Protein AF-A0A930GYP8-F1 (afdb_monomer_lite)

pLDDT: mean 80.79, std 9.05, range [52.22, 91.19]

Radius of gyration: 14.8 Å; chains: 1; bounding box: 35×13×43 Å

Structure (mmCIF, N/CA/C/O backbone):
data_AF-A0A930GYP8-F1
#
_entry.id   AF-A0A930GYP8-F1
#
loop_
_atom_site.group_PDB
_atom_site.id
_atom_site.type_symbol
_atom_site.label_atom_id
_atom_site.label_alt_id
_atom_site.label_comp_id
_atom_site.label_asym_id
_atom_site.label_entity_id
_atom_site.label_seq_id
_atom_site.pdbx_PDB_ins_code
_atom_site.Cartn_x
_atom_site.Cartn_y
_atom_site.Cartn_z
_atom_site.occupancy
_atom_site.B_iso_or_equiv
_atom_site.auth_seq_id
_atom_site.auth_comp_id
_atom_site.auth_asym_id
_atom_site.auth_atom_id
_atom_site.pdbx_PDB_model_num
ATOM 1 N N . MET A 1 1 ? -18.276 4.170 13.779 1.00 63.50 1 MET A N 1
ATOM 2 C CA . MET A 1 1 ? -17.517 4.916 12.750 1.00 63.50 1 MET A CA 1
ATOM 3 C C . MET A 1 1 ? -17.691 4.464 11.273 1.00 63.50 1 MET A C 1
ATOM 5 O O . MET A 1 1 ? -16.748 4.556 10.489 1.00 63.50 1 MET A O 1
ATOM 9 N N . ARG A 1 2 ? -18.908 4.153 10.781 1.00 69.19 2 ARG A N 1
ATOM 10 C CA . ARG A 1 2 ? -19.103 3.576 9.420 1.00 69.19 2 ARG A CA 1
ATOM 11 C C . ARG A 1 2 ? -18.466 4.336 8.244 1.00 69.19 2 ARG A C 1
ATOM 13 O O . ARG A 1 2 ? -17.977 3.714 7.311 1.00 69.19 2 ARG A O 1
ATOM 20 N N . ARG A 1 3 ? -18.478 5.676 8.252 1.00 74.94 3 ARG A N 1
ATOM 21 C CA . ARG A 1 3 ? -17.882 6.479 7.161 1.00 74.94 3 ARG A CA 1
ATOM 22 C C . ARG A 1 3 ? -16.353 6.408 7.142 1.00 74.94 3 ARG A C 1
ATOM 24 O O . ARG A 1 3 ? -15.771 6.427 6.063 1.00 74.94 3 ARG A O 1
ATOM 31 N N . LEU A 1 4 ? -15.723 6.318 8.315 1.00 78.06 4 LEU A N 1
ATOM 32 C CA . LEU A 1 4 ? -14.270 6.205 8.443 1.00 78.06 4 LEU A CA 1
ATOM 33 C C . LEU A 1 4 ? -13.802 4.818 7.988 1.00 78.06 4 LEU A C 1
ATOM 35 O O . LEU A 1 4 ? -12.870 4.724 7.198 1.00 78.06 4 LEU A O 1
ATOM 39 N N . GLU A 1 5 ? -14.507 3.761 8.404 1.00 78.69 5 GLU A N 1
ATOM 40 C CA . GLU A 1 5 ? -14.236 2.383 7.974 1.00 78.69 5 GLU A CA 1
ATOM 41 C C . GLU A 1 5 ? -14.362 2.227 6.456 1.00 78.69 5 GLU A C 1
ATOM 43 O O . GLU A 1 5 ? -13.467 1.680 5.820 1.00 78.69 5 GLU A O 1
ATOM 48 N N . ILE A 1 6 ? -15.422 2.774 5.848 1.00 85.12 6 ILE A N 1
ATOM 49 C CA . ILE A 1 6 ? -15.606 2.750 4.387 1.00 85.12 6 ILE A CA 1
ATOM 50 C C . ILE A 1 6 ? -14.500 3.543 3.677 1.00 85.12 6 ILE A C 1
ATOM 52 O O . ILE A 1 6 ? -13.990 3.098 2.648 1.00 85.12 6 ILE A O 1
ATOM 56 N N . GLY A 1 7 ? -14.105 4.697 4.223 1.00 84.62 7 GLY A N 1
ATOM 57 C CA . GLY A 1 7 ? -13.009 5.501 3.679 1.00 84.62 7 GLY A CA 1
ATOM 58 C C . GLY A 1 7 ? -11.672 4.758 3.705 1.00 84.62 7 GLY A C 1
ATOM 59 O O . GLY A 1 7 ? -10.966 4.726 2.700 1.00 84.62 7 GLY A O 1
ATOM 60 N N . IL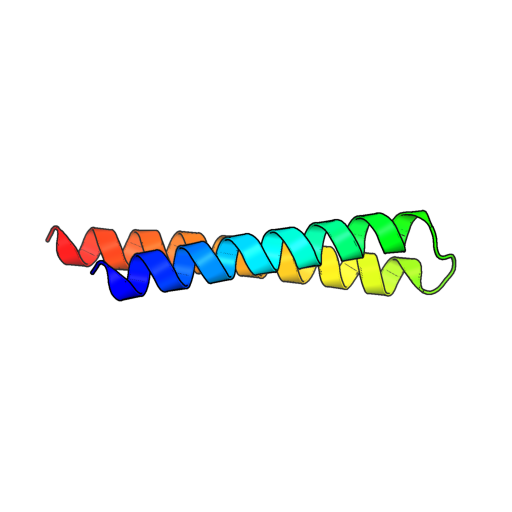E A 1 8 ? -11.354 4.100 4.820 1.00 86.38 8 ILE A N 1
ATOM 61 C CA . ILE A 1 8 ? -10.126 3.314 4.990 1.00 86.38 8 ILE A CA 1
ATOM 62 C C . ILE A 1 8 ? -10.143 2.047 4.128 1.00 86.38 8 ILE A C 1
ATOM 64 O O . ILE A 1 8 ? -9.119 1.697 3.539 1.00 86.38 8 ILE A O 1
ATOM 68 N N . LEU A 1 9 ? -11.299 1.393 3.996 1.00 86.19 9 LEU A N 1
ATOM 69 C CA . LEU A 1 9 ? -11.486 0.254 3.100 1.00 86.19 9 LEU A CA 1
ATOM 70 C C . LEU A 1 9 ? -11.229 0.668 1.643 1.00 86.19 9 LEU A C 1
ATOM 72 O O . LEU A 1 9 ? -10.451 0.024 0.942 1.00 86.19 9 LEU A O 1
ATOM 76 N N . GLY A 1 10 ? -11.820 1.783 1.202 1.00 88.00 10 GLY A N 1
ATOM 77 C CA . GLY A 1 10 ? -11.602 2.334 -0.136 1.00 88.00 10 GLY A CA 1
ATOM 78 C C . GLY A 1 10 ? -10.143 2.726 -0.381 1.00 88.00 10 GLY A C 1
ATOM 79 O O . GLY A 1 10 ? -9.580 2.396 -1.424 1.00 88.00 10 GLY A O 1
ATOM 80 N N . PHE A 1 11 ? -9.502 3.362 0.602 1.00 88.19 11 PHE A N 1
ATOM 81 C CA . PHE A 1 11 ? -8.087 3.728 0.530 1.00 88.19 11 PHE A CA 1
ATOM 82 C C . PHE A 1 11 ? -7.171 2.498 0.460 1.00 88.19 11 PHE A C 1
ATOM 84 O O . PHE A 1 11 ? -6.246 2.459 -0.348 1.00 88.19 11 PHE A O 1
ATOM 91 N N . SER A 1 12 ? -7.478 1.458 1.239 1.00 86.44 12 SER A N 1
ATOM 92 C CA . SER A 1 12 ? -6.751 0.185 1.227 1.00 86.44 12 SER A CA 1
ATOM 93 C C . SER A 1 12 ? -6.848 -0.529 -0.119 1.00 86.44 12 SER A C 1
ATOM 95 O O . SER A 1 12 ? -5.853 -1.078 -0.589 1.00 86.44 12 SER A O 1
ATOM 97 N N . ILE A 1 13 ? -8.025 -0.516 -0.754 1.00 89.88 13 ILE A N 1
ATOM 98 C CA . ILE A 1 13 ? -8.225 -1.088 -2.092 1.00 89.88 13 ILE A CA 1
ATOM 99 C C . ILE A 1 13 ? -7.421 -0.293 -3.127 1.00 89.88 13 ILE A C 1
ATOM 101 O O . ILE A 1 13 ? -6.720 -0.885 -3.946 1.00 89.88 13 ILE A O 1
ATOM 105 N N . LEU A 1 14 ? -7.465 1.041 -3.070 1.00 91.19 14 LEU A N 1
ATOM 106 C CA . LEU A 1 14 ? -6.712 1.902 -3.982 1.00 91.19 14 LEU A CA 1
ATOM 107 C C . LEU A 1 14 ? -5.200 1.641 -3.896 1.00 91.19 14 LEU A C 1
ATOM 109 O O . LEU A 1 14 ? -4.540 1.464 -4.919 1.00 91.19 14 LEU A O 1
ATOM 113 N N . LEU A 1 15 ? -4.655 1.570 -2.682 1.00 89.00 15 LEU A N 1
ATOM 114 C CA . LEU A 1 15 ? -3.243 1.269 -2.452 1.00 89.00 15 LEU A CA 1
ATOM 115 C C . LEU A 1 15 ? -2.851 -0.129 -2.945 1.00 89.00 15 LEU A C 1
ATOM 117 O O . LEU A 1 15 ? -1.764 -0.290 -3.502 1.00 89.00 15 LEU A O 1
ATOM 121 N N . LEU A 1 16 ? -3.733 -1.124 -2.818 1.00 88.00 16 LEU A N 1
ATOM 122 C CA . LEU A 1 16 ? -3.542 -2.456 -3.401 1.00 88.00 16 LEU A CA 1
ATOM 123 C C . LEU A 1 16 ? -3.428 -2.401 -4.930 1.0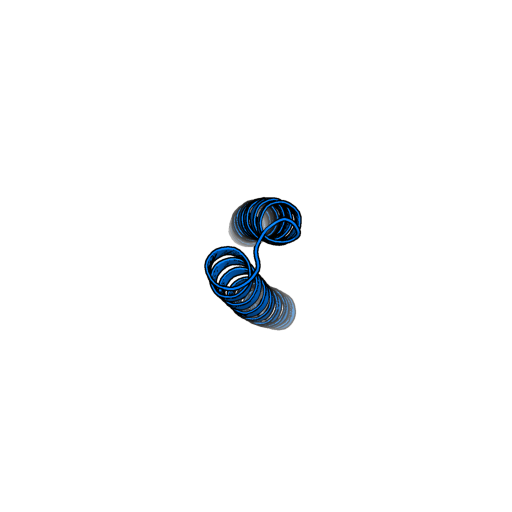0 88.00 16 LEU A C 1
ATOM 125 O O . LEU A 1 16 ? -2.506 -2.990 -5.494 1.00 88.00 16 LEU A O 1
ATOM 129 N N 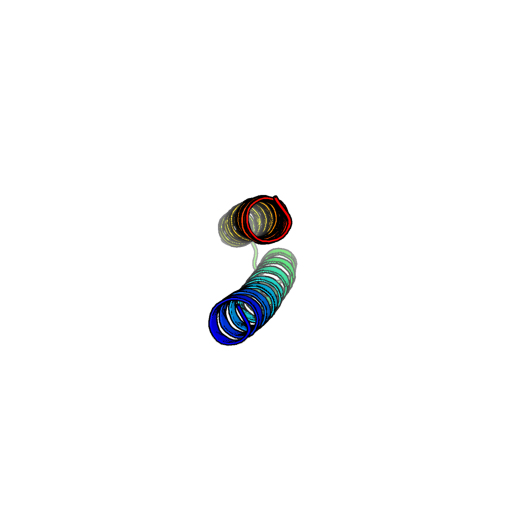. PHE A 1 17 ? -4.305 -1.646 -5.598 1.00 88.7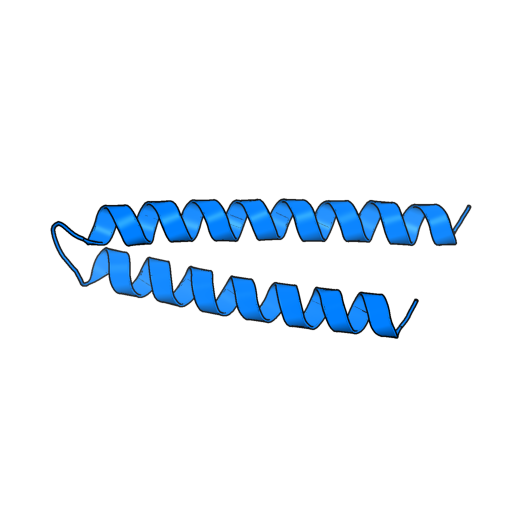5 17 PHE A N 1
ATOM 130 C CA . PHE A 1 17 ? -4.240 -1.442 -7.049 1.00 88.75 17 PHE A CA 1
ATOM 131 C C . PHE A 1 17 ? -2.951 -0.735 -7.480 1.00 88.75 17 PHE A C 1
ATOM 133 O O . PHE A 1 17 ? -2.308 -1.168 -8.437 1.00 88.75 17 PHE A O 1
ATOM 140 N N . ILE A 1 18 ? -2.540 0.315 -6.762 1.00 86.94 18 ILE A N 1
ATOM 141 C CA . ILE A 1 18 ? -1.288 1.039 -7.030 1.00 86.94 18 ILE A CA 1
ATOM 142 C C . ILE A 1 18 ? -0.090 0.102 -6.866 1.00 86.94 18 ILE A C 1
ATOM 144 O O . ILE A 1 18 ? 0.762 0.030 -7.748 1.00 86.94 18 ILE A O 1
ATOM 148 N N . THR A 1 19 ? -0.054 -0.664 -5.776 1.00 86.56 19 THR A N 1
ATOM 149 C CA . THR A 1 19 ? 1.020 -1.623 -5.495 1.00 86.56 19 THR A CA 1
ATOM 150 C C . THR A 1 19 ? 1.100 -2.681 -6.595 1.00 86.56 19 THR A C 1
ATOM 152 O O . THR A 1 19 ? 2.170 -2.901 -7.156 1.00 86.56 19 THR A O 1
ATOM 155 N N . GLY A 1 20 ? -0.031 -3.283 -6.976 1.00 84.38 20 GLY A N 1
ATOM 156 C CA . GLY A 1 20 ? -0.089 -4.272 -8.053 1.00 84.38 20 GLY A CA 1
ATOM 157 C C . GLY A 1 20 ? 0.358 -3.711 -9.406 1.00 84.38 20 GLY A C 1
ATOM 158 O O . GLY A 1 20 ? 1.121 -4.359 -10.124 1.00 84.38 20 GLY A O 1
ATOM 159 N N . TYR A 1 21 ? -0.043 -2.480 -9.734 1.00 85.12 21 TYR A N 1
ATOM 160 C CA . TYR A 1 21 ? 0.394 -1.792 -10.948 1.00 85.12 21 TYR A CA 1
ATOM 161 C C . TYR A 1 21 ? 1.903 -1.517 -10.940 1.00 85.12 21 TYR A C 1
ATOM 163 O O . TYR A 1 21 ? 2.586 -1.781 -11.930 1.00 85.12 21 TYR A O 1
ATOM 171 N N . CYS A 1 22 ? 2.441 -1.036 -9.818 1.00 82.19 22 CYS A N 1
ATOM 172 C CA . CYS A 1 22 ? 3.866 -0.784 -9.646 1.00 82.19 22 CYS A CA 1
ATOM 173 C C . CYS A 1 22 ? 4.691 -2.073 -9.758 1.00 82.19 22 CYS A C 1
ATOM 175 O O . CYS A 1 22 ? 5.680 -2.090 -10.486 1.00 82.19 22 CYS A O 1
ATOM 177 N N . ILE A 1 23 ? 4.263 -3.170 -9.128 1.00 79.75 23 ILE A N 1
ATOM 178 C CA . ILE A 1 23 ? 4.933 -4.473 -9.251 1.00 79.75 23 ILE A CA 1
ATOM 179 C C . ILE A 1 23 ? 4.902 -4.952 -10.707 1.00 79.75 23 ILE A C 1
ATOM 181 O O . ILE A 1 23 ? 5.946 -5.284 -11.264 1.00 79.75 23 ILE A O 1
ATOM 185 N N . GLY A 1 24 ? 3.734 -4.920 -11.356 1.00 81.12 24 GLY A N 1
ATOM 186 C CA . GLY A 1 24 ? 3.595 -5.336 -12.753 1.00 81.12 24 GLY A CA 1
ATOM 187 C C . GLY A 1 24 ? 4.458 -4.511 -13.713 1.00 81.12 24 GLY A C 1
ATOM 188 O O . GLY A 1 24 ? 5.090 -5.057 -14.615 1.00 81.12 24 GLY A O 1
ATOM 189 N N . LYS A 1 25 ? 4.549 -3.194 -13.500 1.00 78.00 25 LYS A N 1
ATOM 190 C CA . LYS A 1 25 ? 5.418 -2.310 -14.291 1.00 78.00 25 LYS A CA 1
ATOM 191 C C . LYS A 1 25 ? 6.903 -2.513 -13.992 1.00 78.00 25 LYS A C 1
ATOM 193 O O . LYS A 1 25 ? 7.702 -2.402 -14.916 1.00 78.00 25 LYS A O 1
ATOM 198 N N . SER A 1 26 ? 7.262 -2.833 -12.750 1.00 72.19 26 SER A N 1
ATOM 199 C CA . SER A 1 26 ? 8.646 -3.094 -12.336 1.00 72.19 26 SER A CA 1
ATOM 200 C C . SER A 1 26 ? 9.245 -4.316 -13.044 1.00 72.19 26 SER A C 1
ATOM 202 O O . SER A 1 26 ? 10.398 -4.273 -13.456 1.00 72.19 26 SER A O 1
ATOM 204 N N . VAL A 1 27 ? 8.447 -5.366 -13.273 1.00 70.50 27 VAL A N 1
ATOM 205 C CA . VAL A 1 27 ? 8.884 -6.583 -13.988 1.00 70.50 27 VAL A CA 1
ATOM 206 C C . VAL A 1 27 ? 9.015 -6.359 -15.503 1.00 70.50 27 VAL A C 1
ATOM 208 O O . VAL A 1 27 ? 9.835 -7.000 -16.155 1.00 70.50 27 VAL A O 1
ATOM 211 N N . CYS A 1 28 ? 8.229 -5.442 -16.074 1.00 66.44 28 CYS A N 1
ATOM 212 C CA . CYS A 1 28 ? 8.131 -5.251 -17.526 1.00 66.44 28 CYS A CA 1
ATOM 213 C C . CYS A 1 28 ? 8.971 -4.089 -18.088 1.00 66.44 28 CYS A C 1
ATOM 215 O O . CYS A 1 28 ? 9.102 -3.976 -19.305 1.00 66.44 28 CYS A O 1
ATOM 217 N N . ILE A 1 29 ? 9.499 -3.189 -17.251 1.00 67.06 29 ILE A N 1
ATOM 218 C CA . ILE A 1 29 ? 10.220 -1.985 -17.691 1.00 67.06 29 ILE A CA 1
ATOM 219 C C . ILE A 1 29 ? 11.625 -2.000 -17.087 1.00 67.06 29 ILE A C 1
ATOM 221 O O . ILE A 1 29 ? 11.737 -2.025 -15.872 1.00 67.06 29 ILE A O 1
ATOM 225 N N . GLY A 1 30 ? 12.666 -1.934 -17.935 1.00 68.44 30 GLY A N 1
ATOM 226 C CA . GLY A 1 30 ? 14.098 -1.968 -17.579 1.00 68.44 30 GLY A CA 1
ATOM 227 C C . GLY A 1 30 ? 14.562 -0.914 -16.546 1.00 68.44 30 GLY A C 1
ATOM 228 O O . GLY A 1 30 ? 14.148 -0.969 -15.401 1.00 68.44 30 GLY A O 1
ATOM 229 N N . PRO A 1 31 ? 15.437 0.061 -16.854 1.00 62.41 31 PRO A N 1
ATOM 230 C CA . PRO A 1 31 ? 16.059 0.936 -15.837 1.00 62.41 31 PRO A CA 1
ATOM 231 C C . PRO A 1 31 ? 15.084 1.802 -15.003 1.00 62.41 31 PRO A C 1
ATOM 233 O O . PRO A 1 31 ? 15.465 2.329 -13.963 1.00 62.41 31 PRO A O 1
ATOM 236 N N . VAL A 1 32 ? 13.818 1.927 -15.419 1.00 70.50 32 VAL A N 1
ATOM 237 C CA . VAL A 1 32 ? 12.741 2.605 -14.663 1.00 70.50 32 VAL A CA 1
ATOM 238 C C . VAL A 1 32 ? 12.078 1.664 -13.637 1.00 70.50 32 VAL A C 1
ATOM 240 O O . VAL A 1 32 ? 11.378 2.113 -12.730 1.00 70.50 32 VAL A O 1
ATOM 243 N N . GLY A 1 33 ? 12.310 0.352 -13.735 1.00 72.75 33 GLY A N 1
ATOM 244 C CA . GLY A 1 33 ? 11.723 -0.671 -12.873 1.00 72.75 33 GLY A CA 1
ATOM 245 C C . GLY A 1 33 ? 12.042 -0.494 -11.388 1.00 72.75 33 GLY A C 1
ATOM 246 O O . GLY A 1 33 ? 11.185 -0.798 -10.558 1.00 72.75 33 GLY A O 1
ATOM 247 N N . GLU A 1 34 ? 13.200 0.081 -11.041 1.00 78.56 34 GLU A N 1
ATOM 248 C CA . GLU A 1 34 ? 13.574 0.342 -9.642 1.00 78.56 34 GLU A CA 1
ATOM 249 C C . GLU A 1 34 ? 12.739 1.470 -9.015 1.00 78.56 34 GLU A C 1
ATOM 251 O O . GLU A 1 34 ? 12.383 1.395 -7.841 1.00 78.56 34 GLU A O 1
ATOM 256 N N . GLN A 1 35 ? 12.324 2.477 -9.796 1.00 79.38 35 GLN A N 1
ATOM 257 C CA . GLN A 1 35 ? 11.411 3.519 -9.308 1.00 79.38 35 GLN A CA 1
ATOM 258 C C . GLN A 1 35 ? 10.028 2.939 -9.005 1.00 79.38 35 GLN A C 1
ATOM 260 O O . GLN A 1 35 ? 9.434 3.253 -7.975 1.00 79.38 35 GLN A O 1
ATOM 265 N N . TYR A 1 36 ? 9.536 2.042 -9.862 1.00 81.38 36 TYR A N 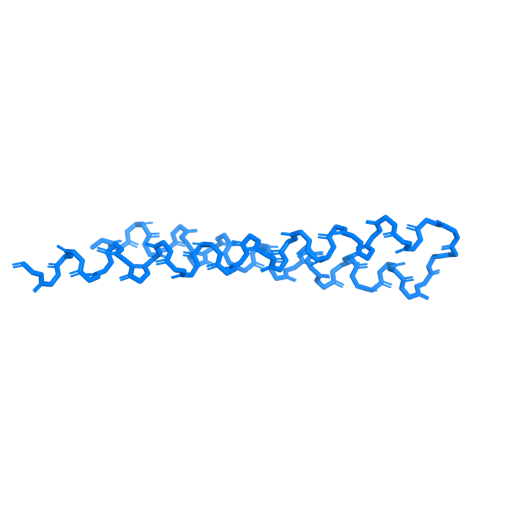1
ATOM 266 C CA . TYR A 1 36 ? 8.292 1.318 -9.608 1.00 81.38 36 TYR A CA 1
ATOM 267 C C . TYR A 1 36 ? 8.417 0.359 -8.416 1.00 81.38 36 TYR A C 1
ATOM 269 O O . TYR A 1 36 ? 7.464 0.209 -7.653 1.00 81.38 36 TYR A O 1
ATOM 277 N N . ARG A 1 37 ? 9.595 -0.234 -8.196 1.00 78.31 37 ARG A N 1
ATOM 278 C CA . ARG A 1 37 ? 9.872 -1.086 -7.032 1.00 78.31 37 ARG A CA 1
ATOM 279 C C . ARG A 1 37 ? 9.849 -0.294 -5.725 1.00 78.31 37 ARG A C 1
ATOM 281 O O . ARG A 1 37 ? 9.197 -0.705 -4.768 1.00 78.31 37 ARG A O 1
ATOM 288 N N . LEU A 1 38 ? 10.490 0.874 -5.704 1.00 84.75 38 LEU A N 1
ATOM 289 C CA . LEU A 1 38 ? 10.458 1.800 -4.568 1.00 84.75 38 LEU A CA 1
ATOM 290 C C . LEU A 1 38 ? 9.045 2.332 -4.307 1.00 84.75 38 LEU A C 1
ATOM 292 O O . LEU A 1 38 ? 8.608 2.365 -3.158 1.00 84.75 38 LEU A O 1
ATOM 296 N N . ALA A 1 39 ? 8.304 2.682 -5.361 1.00 85.25 39 ALA A N 1
ATOM 297 C CA . ALA A 1 39 ? 6.908 3.097 -5.244 1.00 85.25 39 ALA A CA 1
ATOM 298 C C . ALA A 1 39 ? 6.025 1.984 -4.655 1.00 85.25 39 ALA A C 1
ATOM 300 O O . ALA A 1 39 ? 5.205 2.261 -3.785 1.00 85.25 39 ALA A O 1
ATOM 301 N N . SER A 1 40 ? 6.244 0.726 -5.060 1.00 85.06 40 SER A N 1
ATOM 302 C CA . SER A 1 40 ? 5.557 -0.439 -4.489 1.00 85.06 40 SER A CA 1
ATOM 303 C C . SER A 1 40 ? 5.885 -0.661 -3.008 1.00 85.06 40 SER A C 1
ATOM 305 O O . SER A 1 40 ? 5.023 -1.087 -2.243 1.00 85.06 40 SER A O 1
ATOM 307 N N . LEU A 1 41 ? 7.129 -0.424 -2.591 1.00 86.88 41 LEU A N 1
ATOM 308 C CA . LEU A 1 41 ? 7.520 -0.517 -1.183 1.00 86.88 41 LEU A CA 1
ATOM 309 C C . LEU A 1 41 ? 6.870 0.596 -0.354 1.00 86.88 41 LEU A C 1
ATOM 311 O O . LEU A 1 41 ? 6.341 0.335 0.725 1.00 86.88 41 LEU A O 1
ATOM 315 N N . ALA A 1 42 ? 6.860 1.822 -0.878 1.00 89.06 42 ALA A N 1
ATOM 316 C CA . ALA A 1 42 ? 6.231 2.965 -0.227 1.00 89.06 42 ALA A CA 1
ATOM 317 C C . ALA A 1 42 ? 4.712 2.782 -0.077 1.00 89.06 42 ALA A C 1
ATOM 319 O O . ALA A 1 42 ? 4.162 3.069 0.987 1.00 89.06 42 ALA A O 1
ATOM 320 N N . SER A 1 43 ? 4.030 2.260 -1.102 1.00 89.00 43 SER A N 1
ATOM 321 C CA . SER A 1 43 ? 2.595 1.965 -1.034 1.00 89.00 43 SER A CA 1
ATOM 322 C C . SER A 1 43 ? 2.282 0.843 -0.039 1.00 89.00 43 SER A C 1
ATOM 324 O O . SER A 1 43 ? 1.323 0.955 0.722 1.00 89.00 43 SER A O 1
ATOM 326 N N . GLY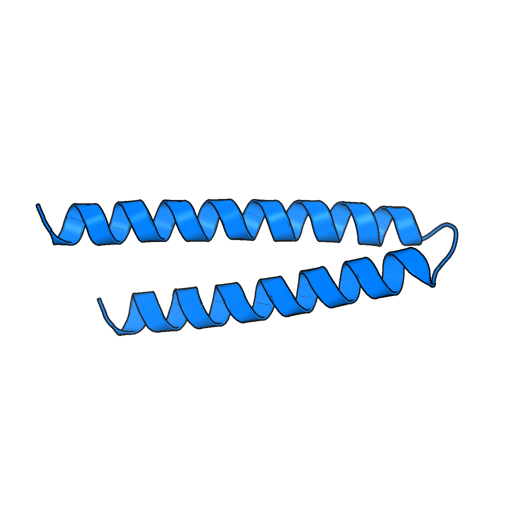 A 1 44 ? 3.124 -0.193 0.030 1.00 86.25 44 GLY A N 1
ATOM 327 C CA . GLY A 1 44 ? 3.019 -1.243 1.047 1.00 86.25 44 GLY A CA 1
ATOM 328 C C . GLY A 1 44 ? 3.200 -0.708 2.472 1.00 86.25 44 GLY A C 1
ATOM 329 O O . GLY A 1 44 ? 2.436 -1.056 3.369 1.00 86.25 44 GLY A O 1
ATOM 330 N N . PHE A 1 45 ? 4.157 0.198 2.683 1.00 90.25 45 PHE A N 1
ATOM 331 C CA . PHE A 1 45 ? 4.350 0.857 3.976 1.00 90.25 45 PHE A CA 1
ATOM 332 C C . PHE A 1 45 ? 3.144 1.722 4.375 1.00 90.25 45 PHE A C 1
ATOM 334 O O . PHE A 1 45 ? 2.677 1.654 5.513 1.00 90.25 45 PHE A O 1
ATOM 341 N N . LEU A 1 46 ? 2.583 2.481 3.428 1.00 89.94 46 LEU A N 1
ATOM 342 C CA . LEU A 1 46 ? 1.349 3.243 3.637 1.00 89.94 46 LEU A CA 1
ATOM 343 C C . LEU A 1 46 ? 0.175 2.338 4.034 1.00 89.94 46 LEU A C 1
ATOM 345 O O . LEU A 1 46 ? -0.588 2.699 4.928 1.00 89.94 46 LEU A O 1
ATOM 349 N N . GLN A 1 47 ? 0.067 1.146 3.441 1.00 89.38 47 GLN A N 1
ATOM 350 C CA . GLN A 1 47 ? -0.958 0.165 3.805 1.00 89.38 47 GLN A CA 1
ATOM 351 C C . GLN A 1 47 ? -0.851 -0.253 5.277 1.00 89.38 47 GLN A C 1
ATOM 353 O O . GLN A 1 47 ? -1.861 -0.336 5.980 1.00 89.38 47 GLN A O 1
ATOM 358 N N . ILE A 1 48 ? 0.372 -0.484 5.763 1.00 88.94 48 ILE A N 1
ATOM 359 C CA . ILE A 1 48 ? 0.623 -0.843 7.164 1.00 88.94 48 ILE A CA 1
ATOM 360 C C . ILE A 1 48 ? 0.207 0.305 8.087 1.00 88.94 48 ILE A C 1
ATOM 362 O O . ILE A 1 48 ? -0.519 0.072 9.052 1.00 88.94 48 ILE A O 1
ATOM 366 N N . LEU A 1 49 ? 0.598 1.545 7.775 1.00 89.69 49 LEU A N 1
ATOM 367 C CA . LEU A 1 49 ? 0.231 2.717 8.578 1.00 89.69 49 LEU A CA 1
ATOM 368 C C . LEU A 1 49 ? -1.284 2.902 8.684 1.00 89.69 49 LEU A C 1
ATOM 370 O O . LEU A 1 49 ? -1.805 3.136 9.773 1.00 89.69 49 LEU A O 1
ATOM 374 N N . VAL A 1 50 ? -1.995 2.764 7.566 1.00 88.38 50 VAL A N 1
ATOM 375 C CA . VAL A 1 50 ? -3.460 2.853 7.518 1.00 88.38 50 VAL A CA 1
ATOM 376 C C . VAL A 1 50 ? -4.104 1.757 8.362 1.00 88.38 50 VAL A C 1
ATOM 378 O O . VAL A 1 50 ? -5.038 2.029 9.112 1.00 88.38 50 VAL A O 1
ATOM 381 N N . THR A 1 51 ? -3.583 0.533 8.278 1.00 87.31 51 THR A N 1
ATOM 382 C CA . THR A 1 51 ? -4.104 -0.619 9.026 1.00 87.31 51 THR A CA 1
ATOM 383 C C . THR A 1 51 ? -3.911 -0.438 10.532 1.00 87.31 51 THR A C 1
ATOM 385 O O . THR A 1 51 ? -4.850 -0.626 11.302 1.00 87.31 51 THR A O 1
ATOM 388 N N . VAL A 1 52 ? -2.721 -0.009 10.964 1.00 88.69 52 VAL A N 1
ATOM 389 C CA . VAL A 1 52 ? -2.431 0.280 12.378 1.00 88.69 52 VAL A CA 1
ATOM 390 C C . VAL A 1 52 ? -3.277 1.451 12.880 1.00 88.69 52 VAL A C 1
ATOM 392 O O . VAL A 1 52 ? -3.857 1.370 13.960 1.00 88.69 52 VAL A O 1
ATOM 395 N N . GLY A 1 53 ? -3.399 2.519 12.087 1.00 86.50 53 GLY A N 1
ATOM 396 C CA . GLY A 1 53 ? -4.239 3.670 12.417 1.00 86.50 53 GLY A CA 1
ATOM 397 C C . GLY A 1 53 ? -5.710 3.292 12.605 1.00 86.50 53 GLY A C 1
ATOM 398 O O . GLY A 1 53 ? -6.334 3.748 13.562 1.00 86.50 53 GLY A O 1
ATOM 399 N N . LEU A 1 54 ? -6.243 2.411 11.750 1.00 84.31 54 LEU A N 1
ATOM 400 C CA . LEU A 1 54 ? -7.593 1.863 11.898 1.00 84.31 54 LEU A CA 1
ATOM 401 C C . LEU A 1 54 ? -7.728 1.059 13.195 1.00 84.31 54 LEU A C 1
ATOM 403 O O . LEU A 1 54 ? -8.693 1.248 13.928 1.00 84.31 54 LEU A O 1
ATOM 407 N N . PHE A 1 55 ? -6.753 0.203 13.500 1.00 84.62 55 PHE A N 1
ATOM 408 C CA . PHE A 1 55 ? -6.777 -0.627 14.704 1.00 84.62 55 PHE A CA 1
ATOM 409 C C . PHE A 1 55 ? -6.785 0.218 15.987 1.00 84.62 55 PHE A C 1
ATOM 411 O O . PHE A 1 55 ? -7.547 -0.056 16.909 1.00 84.62 55 PHE A O 1
ATOM 418 N N . ILE A 1 56 ? -5.993 1.296 16.024 1.00 85.62 56 ILE A N 1
ATOM 419 C CA . ILE A 1 56 ? -5.984 2.258 17.137 1.00 85.62 56 ILE A CA 1
ATOM 420 C C . ILE A 1 56 ? -7.317 3.011 17.222 1.00 85.62 56 ILE A C 1
ATOM 422 O O . ILE A 1 56 ? -7.834 3.214 18.318 1.00 85.62 56 ILE A O 1
ATOM 426 N N . ALA A 1 57 ? -7.870 3.444 16.085 1.00 82.12 57 ALA A N 1
ATOM 427 C CA . ALA A 1 57 ? -9.134 4.174 16.053 1.00 82.12 57 ALA A CA 1
ATOM 428 C C . ALA A 1 57 ? -10.300 3.320 16.573 1.00 82.12 57 ALA A C 1
ATOM 430 O O . ALA A 1 57 ? -11.060 3.802 17.409 1.00 82.12 57 ALA A O 1
ATOM 431 N N . ILE A 1 58 ? -10.386 2.056 16.143 1.00 80.56 58 ILE A N 1
ATOM 432 C CA . ILE A 1 58 ? -11.382 1.089 16.625 1.00 80.56 58 ILE A CA 1
ATOM 433 C C . ILE A 1 58 ? -11.168 0.800 18.117 1.00 80.56 58 ILE A C 1
ATOM 435 O O . ILE A 1 58 ? -12.106 0.912 18.898 1.00 80.56 58 ILE A O 1
ATOM 439 N N . GLY A 1 59 ? -9.929 0.530 18.545 1.00 76.38 59 GLY A N 1
ATOM 440 C CA . GLY A 1 59 ? -9.630 0.230 19.951 1.00 76.38 59 GLY A CA 1
ATOM 441 C C . GLY A 1 59 ? -9.892 1.389 20.922 1.00 76.38 59 GLY A C 1
ATOM 442 O O . GLY A 1 59 ? -10.099 1.156 22.108 1.00 76.38 59 GLY A O 1
ATOM 443 N N . LYS A 1 60 ? -9.915 2.640 20.441 1.00 70.19 60 LYS A N 1
ATOM 444 C CA . LYS A 1 60 ? -10.367 3.808 21.219 1.00 70.19 60 LYS A CA 1
ATOM 445 C C . LYS A 1 60 ? -11.887 3.974 21.258 1.00 70.19 60 LYS A C 1
ATOM 447 O O . LYS A 1 60 ? -12.365 4.727 22.095 1.00 70.19 60 LYS A O 1
ATOM 452 N N . GLU A 1 61 ? -12.620 3.370 20.328 1.00 62.38 61 GLU A N 1
ATOM 453 C CA . GLU A 1 61 ? -14.088 3.411 20.276 1.00 62.38 61 GLU A CA 1
ATOM 454 C C . GLU A 1 61 ? -14.709 2.383 21.243 1.00 62.38 61 GLU A C 1
ATOM 456 O O . GLU A 1 61 ? -15.836 2.578 21.687 1.00 62.38 61 GLU A O 1
ATOM 461 N N . GLU A 1 62 ? -13.975 1.315 21.581 1.00 57.88 62 GLU A N 1
ATOM 462 C CA . GLU A 1 62 ? -14.395 0.254 22.515 1.00 57.88 62 GLU A CA 1
ATOM 463 C C . GLU A 1 62 ? -14.016 0.508 23.992 1.00 57.88 62 GLU A C 1
ATOM 465 O O . GLU A 1 62 ? -14.419 -0.275 24.855 1.00 57.88 62 GLU A O 1
ATOM 470 N N . LEU A 1 63 ? -13.263 1.577 24.293 1.00 52.22 63 LEU A N 1
ATOM 471 C CA . LEU A 1 63 ? -12.822 1.959 25.647 1.00 52.22 63 LEU A CA 1
ATOM 472 C C . LEU A 1 63 ? -13.676 3.097 26.227 1.00 52.22 63 LEU A C 1
ATOM 474 O O . LEU A 1 63 ? -14.028 3.009 27.425 1.00 52.22 63 LEU A O 1
#

Organism: NCBI:txid237576

Sequence (63 aa):
MRRLEIGILGFSILLLFITGYCIGKSVCIGPVGEQYRLASLASGFLQILVTVGLFIAIGKEEL

Secondary structure (DSSP, 8-state):
-HHHHHHHHHHHHHHHHHHHHHHHHHHH-TTTHHHHHHHHHHHHHHHHHHHHHHHHHHHHH--

Foldseek 3Di:
DVVLVVVLVVLLVVLVVLLVVLCVCLVVDPPCSVVSVVSNVVSVVVNVVSVVVVVVVVVVVVD